Protein AF-A0A519GPG8-F1 (afdb_monomer_lite)

Radius of gyration: 13.16 Å; chains: 1; bounding box: 23×21×32 Å

pLDDT: mean 92.59, std 8.69, range [59.56, 98.0]

Structure (mmCIF, N/CA/C/O backbone):
data_AF-A0A519GPG8-F1
#
_entry.id   AF-A0A519GPG8-F1
#
loop_
_atom_site.group_PDB
_atom_site.id
_atom_site.type_symbol
_atom_site.label_atom_id
_atom_site.label_alt_id
_atom_site.label_comp_id
_atom_site.label_asym_id
_atom_site.label_entity_id
_atom_site.label_seq_id
_atom_site.pdbx_PDB_ins_code
_atom_site.Cartn_x
_atom_site.Cartn_y
_atom_site.Cartn_z
_atom_site.occupancy
_atom_site.B_iso_or_equiv
_atom_site.auth_seq_id
_atom_site.auth_comp_id
_atom_site.auth_asym_id
_atom_site.auth_atom_id
_atom_site.pdbx_PDB_model_num
ATOM 1 N N . MET A 1 1 ? 3.018 -4.946 13.236 1.00 71.94 1 MET A N 1
ATOM 2 C CA . MET A 1 1 ? 2.469 -5.875 12.213 1.00 71.94 1 MET A CA 1
ATOM 3 C C . MET A 1 1 ? 3.601 -6.385 11.330 1.00 71.94 1 MET A C 1
ATOM 5 O O . MET A 1 1 ? 4.621 -5.717 11.266 1.00 71.94 1 MET A O 1
ATOM 9 N N . ASN A 1 2 ? 3.466 -7.552 10.688 1.00 79.31 2 ASN A N 1
ATOM 10 C CA . ASN A 1 2 ? 4.459 -8.038 9.721 1.00 79.31 2 ASN A CA 1
ATOM 11 C C . ASN A 1 2 ? 3.946 -7.785 8.297 1.00 79.31 2 ASN A C 1
ATOM 13 O O . ASN A 1 2 ? 3.249 -8.629 7.736 1.00 79.31 2 ASN A O 1
ATOM 17 N N . THR A 1 3 ? 4.265 -6.614 7.749 1.00 93.75 3 THR A N 1
ATOM 18 C CA . THR A 1 3 ? 3.712 -6.131 6.479 1.00 93.75 3 THR A CA 1
ATOM 19 C C . THR A 1 3 ? 4.703 -6.370 5.349 1.00 93.75 3 THR A C 1
ATOM 21 O O . THR A 1 3 ? 5.851 -5.940 5.432 1.00 93.75 3 THR A O 1
ATOM 24 N N . LEU A 1 4 ? 4.279 -7.054 4.285 1.00 95.69 4 LEU A N 1
ATOM 25 C CA . LEU A 1 4 ? 5.067 -7.179 3.059 1.00 95.69 4 LEU A CA 1
ATOM 26 C C . LEU A 1 4 ? 4.697 -6.032 2.114 1.00 95.69 4 LEU A C 1
ATOM 28 O O . LEU A 1 4 ? 3.529 -5.875 1.775 1.00 95.69 4 LEU A O 1
ATOM 32 N N . ALA A 1 5 ? 5.685 -5.254 1.686 1.00 96.38 5 ALA A N 1
ATOM 33 C CA . ALA A 1 5 ? 5.496 -4.085 0.837 1.00 96.38 5 ALA A CA 1
ATOM 34 C C . ALA A 1 5 ? 6.361 -4.158 -0.425 1.00 96.38 5 ALA A C 1
ATOM 36 O O . ALA A 1 5 ? 7.433 -4.768 -0.429 1.00 96.38 5 ALA A O 1
ATOM 37 N N . VAL A 1 6 ? 5.901 -3.493 -1.485 1.00 96.44 6 VAL A N 1
ATOM 38 C CA . VAL A 1 6 ? 6.713 -3.184 -2.667 1.00 96.44 6 VAL A CA 1
ATOM 39 C C . VAL A 1 6 ? 7.468 -1.882 -2.385 1.00 96.44 6 VAL A C 1
ATOM 41 O O . VAL A 1 6 ? 6.840 -0.857 -2.135 1.00 96.44 6 VAL A O 1
ATOM 44 N N . VAL A 1 7 ? 8.801 -1.911 -2.422 1.00 96.75 7 VAL A N 1
ATOM 45 C CA . VAL A 1 7 ? 9.669 -0.750 -2.168 1.00 96.75 7 VAL A CA 1
ATOM 46 C C . VAL A 1 7 ? 10.431 -0.392 -3.439 1.00 96.75 7 VAL A C 1
ATOM 48 O O . VAL A 1 7 ? 11.072 -1.250 -4.045 1.00 96.75 7 VAL A O 1
ATOM 51 N N . LEU A 1 8 ? 10.385 0.881 -3.830 1.00 97.00 8 LEU A N 1
ATOM 52 C CA . LEU A 1 8 ? 11.244 1.442 -4.870 1.00 97.00 8 LEU A CA 1
ATOM 53 C C . LEU A 1 8 ? 12.530 1.960 -4.223 1.00 97.00 8 LEU A C 1
ATOM 55 O O . LEU A 1 8 ? 12.539 3.032 -3.628 1.00 97.00 8 LEU A O 1
ATOM 59 N N . GLU A 1 9 ? 13.619 1.203 -4.327 1.00 97.38 9 GLU A N 1
ATOM 60 C CA . GLU A 1 9 ? 14.902 1.606 -3.724 1.00 97.38 9 GLU A CA 1
ATOM 61 C C . GLU A 1 9 ? 15.624 2.671 -4.558 1.00 97.38 9 GLU A C 1
ATOM 63 O O . GLU A 1 9 ? 16.349 3.513 -4.034 1.00 97.38 9 GLU A O 1
ATOM 68 N N . ARG A 1 10 ? 15.444 2.608 -5.878 1.00 97.25 10 ARG A N 1
ATOM 69 C CA . ARG A 1 10 ? 15.996 3.527 -6.881 1.00 97.25 10 ARG A CA 1
ATOM 70 C C . ARG A 1 10 ? 15.191 3.390 -8.178 1.00 97.25 10 ARG A C 1
ATOM 72 O O . ARG A 1 10 ? 14.461 2.404 -8.309 1.00 97.25 10 ARG A O 1
ATOM 79 N N . PRO A 1 11 ? 15.329 4.312 -9.149 1.00 96.44 11 PRO A N 1
ATOM 80 C CA . PRO A 1 11 ? 14.664 4.174 -10.441 1.00 96.44 11 PRO A CA 1
ATOM 81 C C . PRO A 1 11 ? 14.870 2.777 -11.042 1.00 96.44 11 PRO A C 1
ATOM 83 O O . PRO A 1 11 ? 15.982 2.243 -11.010 1.00 96.44 11 PRO A O 1
ATOM 86 N N . GLU A 1 12 ? 13.776 2.194 -11.540 1.00 96.00 12 GLU A N 1
ATOM 87 C CA . GLU A 1 12 ? 13.727 0.865 -12.172 1.00 96.00 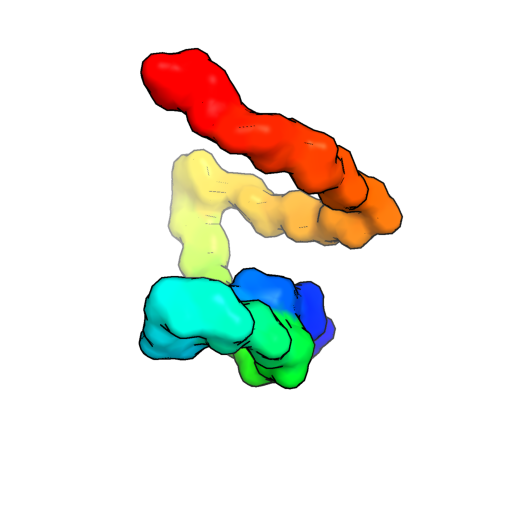12 GLU A CA 1
ATOM 88 C C . GLU A 1 12 ? 14.120 -0.320 -11.262 1.00 96.00 12 GLU A C 1
ATOM 90 O O . GLU A 1 12 ? 14.357 -1.424 -11.750 1.00 96.00 12 GLU A O 1
ATOM 95 N N . HIS A 1 13 ? 14.170 -0.133 -9.937 1.00 97.88 13 HIS A N 1
ATOM 96 C CA . HIS A 1 13 ? 14.499 -1.197 -8.984 1.00 97.88 13 HIS A CA 1
ATOM 97 C C . HIS A 1 13 ? 13.439 -1.324 -7.885 1.00 97.88 13 HIS A C 1
ATOM 99 O O . HIS A 1 13 ? 13.474 -0.618 -6.873 1.00 97.88 13 HIS A O 1
ATOM 105 N N . LEU A 1 14 ? 12.499 -2.246 -8.103 1.00 97.19 14 LEU A N 1
ATOM 106 C CA . LEU A 1 14 ? 11.460 -2.612 -7.143 1.00 97.19 14 LEU A CA 1
ATOM 107 C C . LEU A 1 14 ? 11.839 -3.901 -6.413 1.00 97.19 14 LEU A C 1
ATOM 109 O O . LEU A 1 14 ? 12.245 -4.879 -7.042 1.00 97.19 14 LEU A O 1
ATOM 113 N N . VAL A 1 15 ? 11.648 -3.917 -5.097 1.00 98.00 15 VAL A N 1
ATOM 114 C CA . VAL A 1 15 ? 11.889 -5.088 -4.245 1.00 98.00 15 VAL A CA 1
ATOM 115 C C . VAL A 1 15 ? 10.693 -5.355 -3.341 1.00 98.00 15 VAL A C 1
ATOM 117 O O . VAL A 1 15 ? 9.931 -4.449 -3.008 1.00 98.00 15 VAL A O 1
ATOM 120 N N . LEU A 1 16 ? 10.534 -6.608 -2.919 1.00 97.44 16 LEU A N 1
ATOM 121 C CA . LEU A 1 16 ? 9.615 -6.959 -1.840 1.00 97.44 16 LEU A CA 1
ATOM 122 C C . LEU A 1 16 ? 10.372 -6.925 -0.517 1.00 97.44 16 LEU A C 1
ATOM 124 O O . LEU A 1 16 ? 11.384 -7.610 -0.369 1.00 97.44 16 LEU A O 1
ATOM 128 N N . SER A 1 17 ? 9.869 -6.159 0.446 1.00 96.81 17 SER A N 1
ATOM 129 C CA . SER A 1 17 ? 10.487 -6.026 1.764 1.00 96.81 17 SER A CA 1
ATOM 130 C C . SER A 1 17 ? 9.454 -6.142 2.875 1.00 96.81 17 SER A C 1
ATOM 132 O O . SER A 1 17 ? 8.302 -5.739 2.713 1.00 96.81 17 SER A O 1
ATOM 134 N N . ARG A 1 18 ? 9.862 -6.710 4.014 1.00 96.00 18 ARG A N 1
ATOM 135 C CA . ARG A 1 18 ? 9.041 -6.717 5.228 1.00 96.00 18 ARG A CA 1
ATOM 136 C C . ARG A 1 18 ? 9.313 -5.440 6.008 1.00 96.00 18 ARG A C 1
ATOM 138 O O . ARG A 1 18 ? 10.454 -5.197 6.390 1.00 96.00 18 ARG A O 1
ATOM 145 N N . LEU A 1 19 ? 8.268 -4.661 6.256 1.00 94.31 19 LEU A N 1
ATOM 146 C CA . LEU A 1 19 ? 8.337 -3.389 6.964 1.00 94.31 19 LEU A CA 1
ATOM 147 C C . LEU A 1 19 ? 7.471 -3.433 8.222 1.00 94.31 19 LEU A C 1
ATOM 149 O O . LEU A 1 19 ? 6.420 -4.080 8.255 1.00 94.31 19 LEU A O 1
ATOM 153 N N . ASN A 1 20 ? 7.925 -2.723 9.251 1.00 93.88 20 ASN A N 1
ATOM 154 C CA . ASN A 1 20 ? 7.086 -2.399 10.393 1.00 93.88 20 ASN A CA 1
ATOM 155 C C . ASN A 1 20 ? 6.302 -1.132 10.057 1.00 93.88 20 ASN A C 1
ATOM 157 O O . ASN A 1 20 ? 6.866 -0.187 9.509 1.00 93.88 20 ASN A O 1
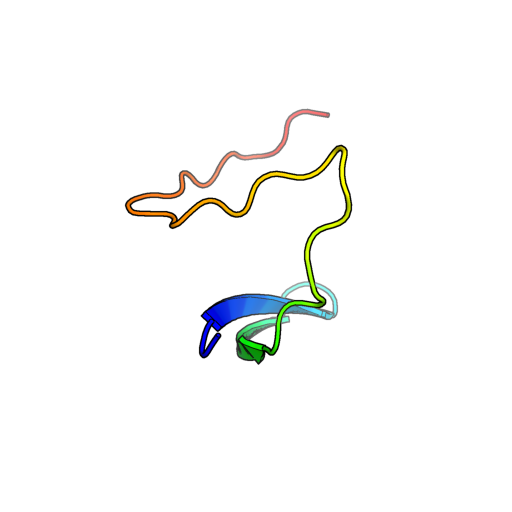ATOM 161 N N . LEU A 1 21 ? 5.016 -1.140 10.382 1.00 93.12 21 LEU A N 1
ATOM 162 C CA . LEU A 1 21 ? 4.218 0.075 10.421 1.00 93.12 21 LEU A CA 1
ATOM 163 C C . LEU A 1 21 ? 4.421 0.726 11.784 1.00 93.12 21 LEU A C 1
ATOM 165 O O . LEU A 1 21 ? 4.469 0.012 12.791 1.00 93.12 21 LEU A O 1
ATOM 169 N N . ASP A 1 22 ? 4.524 2.048 11.789 1.00 93.44 22 ASP A N 1
ATOM 170 C CA . ASP A 1 22 ? 4.372 2.825 13.011 1.00 93.44 22 ASP A CA 1
ATOM 171 C C . ASP A 1 22 ? 2.935 2.688 13.534 1.00 93.44 22 ASP A C 1
ATOM 173 O O . ASP A 1 22 ? 2.014 2.305 12.800 1.00 93.44 22 ASP A O 1
ATOM 177 N N . ASP A 1 23 ? 2.747 2.972 14.819 1.00 93.62 23 ASP A N 1
ATOM 178 C CA . ASP A 1 23 ? 1.420 2.938 15.422 1.00 93.62 23 ASP A CA 1
ATOM 179 C C . ASP A 1 23 ? 0.548 4.066 14.846 1.00 93.62 23 ASP A C 1
ATOM 181 O O . ASP A 1 23 ? 0.982 5.213 14.732 1.00 93.62 23 ASP A O 1
ATOM 185 N N . ALA A 1 24 ? -0.694 3.729 14.492 1.00 96.31 24 ALA A N 1
ATOM 186 C CA . ALA A 1 24 ? -1.685 4.689 14.016 1.00 96.31 24 ALA A CA 1
ATOM 187 C C . ALA A 1 24 ? -2.018 5.721 15.106 1.00 96.31 24 ALA A C 1
ATOM 189 O O . ALA A 1 24 ? -2.198 5.362 16.274 1.00 96.31 24 ALA A O 1
ATOM 190 N N . THR A 1 25 ? -2.120 6.995 14.722 1.00 97.69 25 THR A N 1
ATOM 191 C CA . THR A 1 25 ?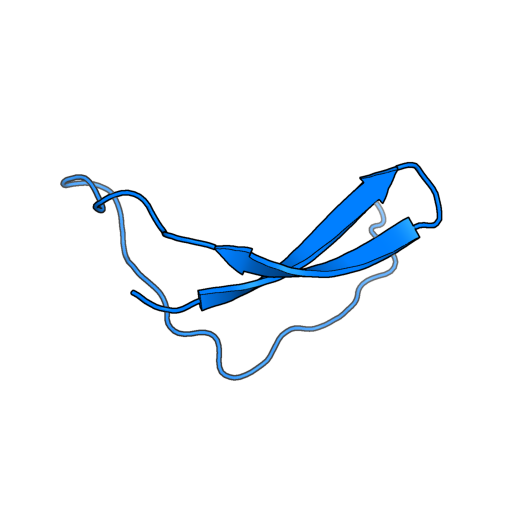 -2.589 8.064 15.611 1.00 97.69 25 THR A CA 1
ATOM 192 C C . THR A 1 25 ? -4.120 8.136 15.632 1.00 97.69 25 THR A C 1
ATOM 194 O O . THR A 1 25 ? -4.797 7.350 14.973 1.00 97.69 25 THR A O 1
ATOM 197 N N . GLU A 1 26 ? -4.690 9.058 16.414 1.00 97.69 26 GLU A N 1
ATOM 198 C CA . GLU A 1 26 ? -6.149 9.174 16.584 1.00 97.69 26 GLU A CA 1
ATOM 199 C C . 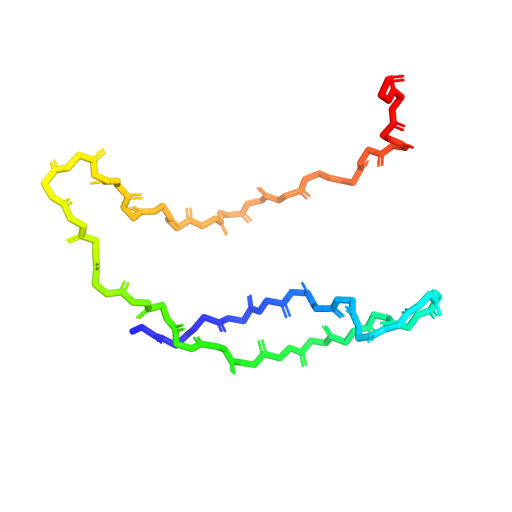GLU A 1 26 ? -6.904 9.444 15.273 1.00 97.69 26 GLU A C 1
ATOM 201 O O . GLU A 1 26 ? -8.061 9.042 15.147 1.00 97.69 26 GLU A O 1
ATOM 206 N N . ASP A 1 27 ? -6.246 10.075 14.299 1.00 98.00 27 ASP A N 1
ATOM 207 C CA . ASP A 1 27 ? -6.836 10.425 13.003 1.00 98.00 27 ASP A CA 1
ATOM 208 C C . ASP A 1 27 ? -6.544 9.388 11.900 1.00 98.00 27 ASP A C 1
ATOM 210 O O . ASP A 1 27 ? -7.003 9.540 10.764 1.00 98.00 27 ASP A O 1
ATOM 214 N N . ASP A 1 28 ? -5.801 8.324 12.215 1.00 97.94 28 ASP A N 1
ATOM 215 C CA . ASP A 1 28 ? -5.384 7.310 11.251 1.00 97.94 28 ASP A CA 1
ATOM 216 C C . ASP A 1 28 ? -6.264 6.055 11.311 1.00 97.94 28 ASP A C 1
ATOM 218 O O . ASP A 1 28 ? -6.809 5.669 12.347 1.00 97.94 28 ASP A O 1
ATOM 222 N N . VAL A 1 29 ? -6.337 5.339 10.187 1.00 96.25 29 VAL A N 1
ATOM 223 C CA . VAL A 1 29 ? -6.869 3.973 10.145 1.00 96.25 29 VAL A CA 1
ATOM 224 C C . VAL A 1 29 ? -5.844 3.033 9.535 1.00 96.25 29 VAL A C 1
ATOM 226 O O . VAL A 1 29 ? -5.223 3.331 8.516 1.00 96.25 29 VAL A O 1
ATOM 229 N N . VAL A 1 30 ? -5.687 1.861 10.144 1.00 95.19 30 VAL A N 1
ATOM 230 C CA . VAL A 1 30 ? -4.878 0.785 9.571 1.00 95.19 30 VAL A CA 1
ATOM 231 C C . VAL A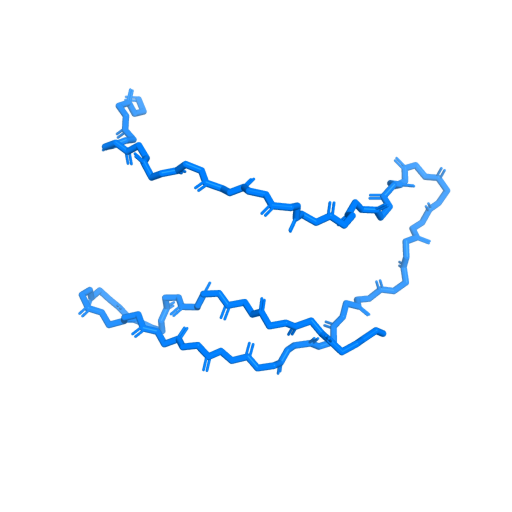 1 30 ? -5.764 -0.042 8.652 1.00 95.19 30 VAL A C 1
ATOM 233 O O . VAL A 1 30 ? -6.796 -0.560 9.079 1.00 95.19 30 VAL A O 1
ATOM 236 N N . VAL A 1 31 ? -5.352 -0.175 7.395 1.00 94.88 31 VAL A N 1
ATOM 237 C CA . VAL A 1 31 ? -6.089 -0.929 6.377 1.00 94.88 31 VAL A CA 1
ATOM 238 C C . VAL A 1 31 ? -5.291 -2.164 5.987 1.00 94.88 31 VAL A C 1
ATOM 240 O O . VAL A 1 31 ? -4.120 -2.060 5.623 1.00 94.88 31 VAL A O 1
ATOM 243 N N . ASP A 1 32 ? -5.938 -3.326 6.038 1.00 94.75 32 ASP A N 1
ATOM 244 C CA . ASP A 1 32 ? -5.401 -4.555 5.457 1.00 94.75 32 ASP A CA 1
ATOM 245 C C . ASP A 1 32 ? -5.764 -4.614 3.967 1.00 94.75 32 ASP A C 1
ATOM 247 O O . ASP A 1 32 ? -6.935 -4.506 3.594 1.00 94.75 32 ASP A O 1
ATOM 251 N N . ILE A 1 33 ? -4.753 -4.710 3.105 1.00 93.81 33 ILE A N 1
ATOM 252 C CA . ILE A 1 33 ? -4.921 -4.593 1.654 1.00 93.81 33 ILE A CA 1
ATOM 253 C C . ILE A 1 33 ? -5.097 -5.986 1.052 1.00 93.81 33 ILE A C 1
ATOM 255 O O . ILE A 1 33 ? -4.133 -6.737 0.924 1.00 93.81 33 ILE A O 1
ATOM 259 N N . GLU A 1 34 ? -6.312 -6.304 0.603 1.00 95.81 34 GLU A N 1
ATOM 260 C CA . GLU A 1 34 ? -6.565 -7.549 -0.137 1.00 95.81 34 GLU A CA 1
ATOM 261 C C . GLU A 1 34 ? -6.064 -7.474 -1.588 1.00 95.81 34 GLU A C 1
ATOM 263 O O . GLU A 1 34 ? -5.515 -8.444 -2.110 1.00 95.81 34 GLU A O 1
ATOM 268 N N . TRP A 1 35 ? -6.233 -6.316 -2.240 1.00 95.62 35 TRP A N 1
ATOM 269 C CA . TRP A 1 35 ? -5.871 -6.104 -3.643 1.00 95.62 35 TRP A CA 1
ATOM 270 C C . TRP A 1 35 ? -5.351 -4.690 -3.889 1.00 95.62 35 TRP A C 1
ATOM 272 O O . TRP A 1 35 ? -5.877 -3.717 -3.353 1.00 95.62 35 TRP A O 1
ATOM 282 N N . SER A 1 36 ? -4.349 -4.579 -4.762 1.00 92.69 36 SER A N 1
ATOM 283 C CA . SER A 1 36 ? -3.819 -3.306 -5.253 1.00 92.69 36 SER A CA 1
ATOM 284 C C . SER A 1 36 ? -3.766 -3.317 -6.779 1.00 92.69 36 SER A C 1
ATOM 286 O O . SER A 1 36 ? -3.411 -4.326 -7.391 1.00 92.69 36 SER A O 1
ATOM 288 N N . GLY A 1 37 ? -4.151 -2.201 -7.395 1.00 93.69 37 GLY A N 1
ATOM 289 C CA . GLY A 1 37 ? -4.064 -1.994 -8.837 1.00 93.69 37 GLY A CA 1
ATOM 290 C C . GLY A 1 37 ? -2.809 -1.208 -9.204 1.00 93.69 37 GLY A C 1
ATOM 291 O O . GLY A 1 37 ? -2.430 -0.274 -8.502 1.00 93.69 37 GLY A O 1
ATOM 292 N N . ILE A 1 38 ? -2.190 -1.548 -10.334 1.00 92.38 38 ILE A N 1
ATOM 293 C CA . ILE A 1 38 ? -1.105 -0.750 -10.913 1.00 92.38 38 ILE A CA 1
ATOM 294 C C . ILE A 1 38 ? -1.713 0.173 -11.966 1.00 92.38 38 ILE A C 1
ATOM 296 O O . ILE A 1 38 ? -2.310 -0.289 -12.938 1.00 92.38 38 ILE A O 1
ATOM 300 N N . SER A 1 39 ? -1.559 1.478 -11.762 1.00 90.56 39 SER A N 1
ATOM 301 C CA . SER A 1 39 ? -1.941 2.515 -12.721 1.00 90.56 39 SER A CA 1
ATOM 302 C C . SER A 1 39 ? -0.691 3.101 -13.368 1.00 90.56 39 SER A C 1
ATOM 304 O O . SER A 1 39 ? 0.374 3.123 -12.755 1.00 90.56 39 SER A O 1
ATOM 306 N N . THR A 1 40 ? -0.815 3.614 -14.593 1.00 92.44 40 THR A N 1
ATOM 307 C CA . THR A 1 40 ? 0.276 4.332 -15.268 1.00 92.44 40 THR A CA 1
ATOM 308 C C . THR A 1 40 ? 0.591 5.683 -14.628 1.00 92.44 40 THR A C 1
ATOM 310 O O . THR A 1 40 ? 1.549 6.308 -15.061 1.00 92.44 40 THR A O 1
ATOM 313 N N . GLY A 1 41 ? -0.189 6.129 -13.631 1.00 76.00 41 GLY A N 1
ATOM 314 C CA . GLY A 1 41 ? 0.048 7.377 -12.903 1.00 76.00 41 GLY A CA 1
ATOM 315 C C . GLY A 1 41 ? 0.031 8.579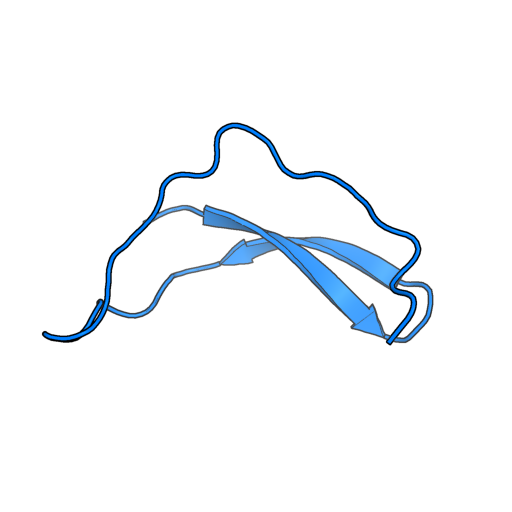 -13.843 1.00 76.00 41 GLY A C 1
ATOM 316 O O . GLY A 1 41 ? 1.075 9.071 -14.247 1.00 76.00 41 GLY A O 1
ATOM 317 N N . THR A 1 42 ? -1.153 9.030 -14.251 1.00 64.12 42 THR A N 1
ATOM 318 C CA . THR A 1 42 ? -1.292 10.205 -15.125 1.00 64.12 42 THR A CA 1
ATOM 319 C C . THR A 1 42 ? -1.385 11.488 -14.301 1.00 64.12 42 THR A C 1
ATOM 321 O O . THR A 1 42 ? -2.373 12.195 -14.468 1.00 64.12 42 THR A O 1
ATOM 324 N N . GLU A 1 43 ? -0.455 11.722 -13.366 1.00 59.56 43 GLU A N 1
ATOM 325 C CA . GLU A 1 43 ? -0.436 12.957 -12.549 1.00 59.56 43 GLU A CA 1
ATOM 326 C C . GLU A 1 43 ? -0.863 14.211 -13.332 1.00 59.56 43 GLU A C 1
ATOM 328 O O . GLU A 1 43 ? -0.387 14.397 -14.480 1.00 59.56 43 GLU A O 1
#

Sequence (43 aa):
MNTLAVVLERPEHLVLSRLNLDDATEDDVVVDIEWSGISTGTE

Foldseek 3Di:
DFDWDWDDPDPPDTDTDTDDDDDDDPPDDDDDDPDDDDDPDPD

Secondary structure (DSSP, 8-state):
--EEEEEEEETTEEEEEEEPPPPP-TT------S---------